Protein 6TG6 (pdb70)

Secondary structure (DSSP, 8-state):
----B--SEEEESSHHHHHHHHTT-B--EEE-SSS---HHHHHHHHHHHHHH-EEE---SSHHHHHHHHHHHHHSTT-EE----HHHHSTTSTT-S-GGG--HHHHHHHHHTTS--

Foldseek 3Di:
DDAAEAQAEEEEADDLLVVLQVVQHHHHYDHQVFQPRDVVSLVVNQVRCVPRAYEYEWFPDVRRVSNVVSSCVSHPPHFYFAFPPQQCAQPHQPGRGSSRDHNVRSVVRVVVSDPD

B-factor: mean 18.59, std 8.17, range [8.32, 52.49]

Sequence (116 aa):
GGSMKIKEVIVVEGKDDTAAIRRRAVDADTIETNGAAVGAEVIERIKLAKERRRGVIIFTDPDFPGEKIRRTIAEQQVPGCKHAFLPREAAKARSGKGIGVEEHASPDDIIRQQALANVYEE

Nearest PDB structures (foldseek):
  6z2b-assembly2_B  TM=8.835E-01  e=1.427E-19  Geobacillus stearothermophilus
  6tpq-assembly1_B  TM=9.544E-01  e=1.107E-17  Geobacillus stearothermophilus
  6z2b-assembly1_A  TM=9.701E-01  e=5.383E-17  Geobacillus stearothermophilus
  6z2b-assembly4_D  TM=9.692E-01  e=2.012E-16  Geobacillus stearothermophilus
  6z2b-assembly3_C  TM=9.558E-01  e=1.546E-16  Geobacillus stearothermophilus

Solvent-accessible surface area: 6742 Å² total; per-residue (Å²): 135,83,118,47,155,4,140,9,9,0,0,0,60,11,149,64,10,19,39,2,0,113,156,9,11,86,7,66,24,18,58,12,118,20,32,107,25,44,86,111,28,14,77,100,0,69,93,14,51,110,200,85,16,1,0,0,0,5,24,56,52,149,82,1,46,94,4,14,121,23,0,38,149,78,1,95,65,16,72,58,1,105,17,39,215,112,18,27,111,72,234,21,86,160,18,44,6,0,61,85,16,44,55,82,39,0,81,95,1,0,43,108,29,79,177,208

CATH classification: 3.40.1360.10

Radius of gyration: 13.22 Å; Cα contacts (8 Å, |Δi|>4): 214; chains: 1; bounding box: 34×29×32 Å

Structure (mmCIF, N/CA/C/O backbone):
data_6TG6
#
_entry.id   6TG6
#
_cell.length_a   37.970
_cell.length_b   81.100
_cell.length_c   29.910
_cell.angle_alpha   90.000
_cell.angle_beta   90.000
_cell.angle_gamma   90.000
#
_symmetry.space_group_name_H-M   'P 21 21 2'
#
loop_
_entity.id
_entity.type
_entity.pdbx_description
1 polymer 'Ribonuclease M5'
2 water water
#
loop_
_atom_site.group_PDB
_atom_site.id
_atom_site.type_symbol
_atom_site.label_atom_id
_atom_site.label_alt_id
_atom_site.label_comp_id
_atom_site.label_asym_id
_atom_site.label_entity_id
_atom_site.label_seq_id
_atom_site.pdbx_PDB_ins_code
_atom_site.Cartn_x
_atom_site.Cartn_y
_atom_site.Cartn_z
_atom_site.occupancy
_atom_site.B_iso_or_equiv
_atom_site.auth_seq_id
_atom_site.auth_comp_id
_atom_site.auth_asym_id
_atom_site.auth_atom_id
_atom_site.pdbx_PDB_model_num
ATOM 1 N N . GLY A 1 1 ? 33.243 26.087 -9.382 1.00 21.10 -2 GLY A N 1
ATOM 2 C CA . GLY A 1 1 ? 31.870 25.945 -9.838 1.00 19.66 -2 GLY A CA 1
ATOM 3 C C . GLY A 1 1 ? 31.373 24.513 -9.753 1.00 16.84 -2 GLY A C 1
ATOM 4 O O . GLY A 1 1 ? 31.791 23.759 -8.872 1.00 17.55 -2 GLY A O 1
ATOM 5 N N . GLY A 1 2 ? 30.484 24.142 -10.667 1.00 17.42 -1 GLY A N 1
ATOM 6 C CA . GLY A 1 2 ? 29.956 22.785 -10.744 1.00 19.57 -1 GLY A CA 1
ATOM 7 C C . GLY A 1 2 ? 28.685 22.607 -9.940 1.00 15.82 -1 GLY A C 1
ATOM 8 O O . GLY A 1 2 ? 28.463 23.250 -8.920 1.00 17.33 -1 GLY A O 1
ATOM 9 N N . SER A 1 3 ? 27.822 21.716 -10.426 1.00 18.97 0 SER A N 1
ATOM 10 C CA . SER A 1 3 ? 26.597 21.384 -9.707 1.00 18.91 0 SER A CA 1
ATOM 11 C C . SER A 1 3 ? 26.113 20.016 -10.158 1.00 17.84 0 SER A C 1
ATOM 12 O O . SER A 1 3 ? 26.421 19.567 -11.265 1.00 21.51 0 SER A O 1
ATOM 15 N N . MET A 1 4 ? 25.341 19.368 -9.292 1.00 14.38 1 MET A N 1
ATOM 16 C CA . MET A 1 4 ? 24.825 18.027 -9.534 1.00 15.52 1 MET A CA 1
ATOM 17 C C . MET A 1 4 ? 23.305 18.099 -9.601 1.00 14.91 1 MET A C 1
ATOM 18 O O . MET A 1 4 ? 22.659 18.540 -8.643 1.00 17.39 1 MET A O 1
ATOM 23 N N . LYS A 1 5 ? 22.743 17.699 -10.739 1.00 17.00 2 LYS A N 1
ATOM 24 C CA . LYS A 1 5 ? 21.300 17.633 -10.927 1.00 17.34 2 LYS A CA 1
ATOM 25 C C . LYS A 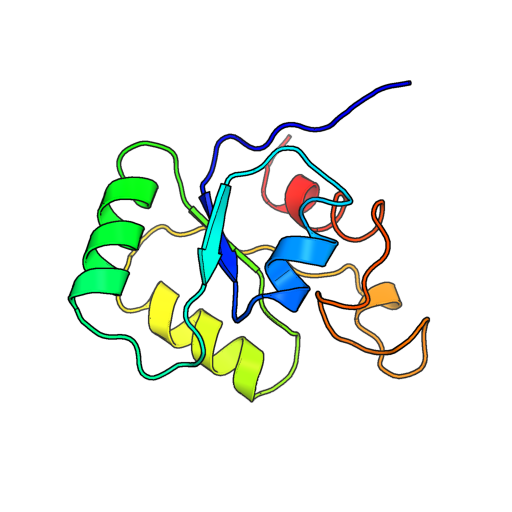1 5 ? 20.882 16.171 -10.939 1.00 16.11 2 LYS A C 1
ATOM 26 O O . LYS A 1 5 ? 21.520 15.341 -11.596 1.00 18.36 2 LYS A O 1
ATOM 32 N N . ILE A 1 6 ? 19.816 15.861 -10.211 1.00 13.46 3 ILE A N 1
ATOM 33 C CA . ILE A 1 6 ? 19.355 14.489 -10.025 1.00 13.84 3 ILE A CA 1
ATOM 34 C C . ILE A 1 6 ? 18.076 14.311 -10.826 1.00 12.67 3 ILE A C 1
ATOM 35 O O . ILE A 1 6 ? 17.118 15.070 -10.647 1.00 13.53 3 ILE A O 1
ATOM 40 N N . LYS A 1 7 ? 18.055 13.296 -11.695 1.00 12.78 4 LYS A N 1
ATOM 41 C CA . LYS A 1 7 ? 16.853 13.014 -12.476 1.00 13.26 4 LYS A CA 1
ATOM 42 C C . LYS A 1 7 ? 15.762 12.382 -11.613 1.00 11.21 4 LYS A C 1
ATOM 43 O O . LYS A 1 7 ? 14.589 12.764 -11.692 1.00 12.06 4 LYS A O 1
ATOM 49 N N . GLU A 1 8 ? 16.134 11.425 -10.777 1.00 10.90 5 GLU A N 1
ATOM 50 C CA . GLU A 1 8 ? 15.180 10.685 -9.962 1.00 11.47 5 GLU A CA 1
ATOM 51 C C . GLU A 1 8 ? 14.583 11.579 -8.884 1.00 11.02 5 GLU A C 1
ATOM 52 O O . GLU A 1 8 ? 15.236 12.479 -8.358 1.00 12.16 5 GLU A O 1
ATOM 58 N N . VAL A 1 9 ? 13.328 11.312 -8.537 1.00 10.33 6 VAL A N 1
ATOM 59 C CA . VAL A 1 9 ? 12.738 11.944 -7.362 1.00 11.26 6 VAL A CA 1
ATOM 60 C C . VAL A 1 9 ? 13.301 11.279 -6.115 1.00 10.08 6 VAL A C 1
ATOM 61 O O . VAL A 1 9 ? 13.385 10.049 -6.030 1.00 10.44 6 VAL A O 1
ATOM 65 N N . ILE A 1 10 ? 13.685 12.083 -5.136 1.00 9.79 7 ILE A N 1
ATOM 66 C CA . ILE A 1 10 ? 14.271 11.573 -3.903 1.00 9.50 7 ILE A CA 1
ATOM 67 C C . ILE A 1 10 ? 13.188 11.504 -2.838 1.00 8.32 7 ILE A C 1
ATOM 68 O O . ILE A 1 10 ? 12.562 12.522 -2.515 1.00 10.43 7 ILE A O 1
ATOM 73 N N . VAL A 1 11 ? 12.962 10.313 -2.295 1.00 9.56 8 VAL A N 1
ATOM 74 C CA . VAL A 1 11 ? 11.971 10.112 -1.245 1.00 9.14 8 VAL A CA 1
ATOM 75 C C . VAL A 1 11 ? 12.680 10.202 0.099 1.00 8.97 8 VAL A C 1
ATOM 76 O O . VAL A 1 11 ? 13.652 9.476 0.348 1.00 10.10 8 VAL A O 1
ATOM 80 N N . VAL A 1 12 ? 12.196 11.096 0.960 1.00 9.35 9 VAL A N 1
ATOM 81 C CA . VAL A 1 12 ? 12.815 11.424 2.237 1.00 9.98 9 VAL A CA 1
ATOM 82 C C . VAL A 1 12 ? 11.731 11.469 3.306 1.00 10.56 9 VAL A C 1
ATOM 83 O O . VAL A 1 12 ? 10.537 11.393 3.020 1.00 11.31 9 VAL A O 1
ATOM 87 N N . GLU A 1 13 ? 12.166 11.641 4.551 1.00 10.88 10 GLU A N 1
ATOM 88 C CA . GLU A 1 13 ? 11.207 11.682 5.647 1.00 10.38 10 GLU A CA 1
ATOM 89 C C . GLU A 1 13 ? 10.521 13.042 5.763 1.00 11.55 10 GLU A C 1
ATOM 90 O O . GLU A 1 13 ? 9.291 13.131 5.690 1.00 13.33 10 GLU A O 1
ATOM 96 N N . GLY A 1 14 ? 11.292 14.111 5.932 1.00 11.29 11 GLY A N 1
ATOM 97 C CA . GLY A 1 14 ? 10.688 15.373 6.316 1.00 13.21 11 GLY A CA 1
ATOM 98 C C . GLY A 1 14 ? 11.348 16.603 5.746 1.00 11.46 11 GLY A C 1
ATOM 99 O O . GLY A 1 14 ? 12.263 16.524 4.920 1.00 12.10 11 GLY A O 1
ATOM 100 N N . LYS A 1 15 ? 10.903 17.761 6.232 1.00 11.58 12 LYS A N 1
ATOM 101 C CA . LYS A 1 15 ? 11.287 19.024 5.622 1.00 11.88 12 LYS A CA 1
ATOM 102 C C . LYS A 1 15 ? 12.780 19.299 5.749 1.00 12.08 12 LYS A C 1
ATOM 103 O O . LYS A 1 15 ? 13.367 19.911 4.854 1.00 12.59 12 LYS A O 1
ATOM 109 N N . ASP A 1 16 ? 13.414 18.876 6.845 1.00 11.61 13 ASP A N 1
ATOM 110 C CA . ASP A 1 16 ? 14.827 19.170 7.027 1.00 13.42 13 ASP A CA 1
ATOM 111 C C . ASP A 1 16 ? 15.709 18.272 6.182 1.00 11.51 13 ASP A C 1
ATOM 112 O O . ASP A 1 16 ? 16.836 18.652 5.856 1.00 12.32 13 ASP A O 1
ATOM 117 N N . ASP A 1 17 ? 15.195 17.103 5.797 1.00 12.66 14 ASP A N 1
ATOM 118 C CA . ASP A 1 17 ? 15.871 16.276 4.807 1.00 11.55 14 ASP A CA 1
ATOM 119 C C . ASP A 1 17 ? 15.856 16.962 3.449 1.00 11.03 14 ASP A C 1
ATOM 120 O O . ASP A 1 17 ? 16.894 17.077 2.787 1.00 11.34 14 ASP A O 1
ATOM 125 N N . THR A 1 18 ? 14.680 17.438 3.023 1.00 11.19 15 THR A N 1
ATOM 126 C CA . THR A 1 18 ? 14.596 18.189 1.779 1.00 11.77 15 THR A CA 1
ATOM 127 C C . THR A 1 18 ? 15.555 19.369 1.784 1.00 11.22 15 THR A C 1
ATOM 128 O O . THR A 1 18 ? 16.258 19.606 0.795 1.00 11.91 15 THR A O 1
ATOM 132 N N . ALA A 1 19 ? 15.621 20.105 2.895 1.00 11.06 16 ALA A N 1
ATOM 133 C CA . ALA A 1 19 ? 16.478 21.282 2.934 1.00 11.63 16 ALA A CA 1
ATOM 134 C C . ALA A 1 19 ? 17.943 20.901 2.773 1.00 11.62 16 ALA A C 1
ATOM 135 O O . ALA A 1 19 ? 18.681 21.551 2.023 1.00 13.39 16 ALA A O 1
ATOM 137 N N . ALA A 1 20 ? 18.386 19.853 3.471 1.00 12.20 17 ALA A N 1
ATOM 138 C CA . ALA A 1 20 ? 19.774 19.426 3.351 1.00 12.86 17 ALA A CA 1
ATOM 139 C C . ALA A 1 20 ? 20.084 18.972 1.928 1.00 12.09 17 ALA A C 1
ATOM 140 O O . ALA A 1 20 ? 21.173 19.235 1.401 1.00 13.51 17 ALA A O 1
ATOM 142 N N . ILE A 1 21 ? 19.142 18.268 1.295 1.00 11.26 18 ILE A N 1
ATOM 143 C CA . ILE A 1 21 ? 19.330 17.820 -0.082 1.00 10.95 18 ILE A CA 1
ATOM 144 C C . ILE A 1 21 ? 19.445 19.006 -1.027 1.00 11.84 18 ILE A C 1
ATOM 145 O O . ILE A 1 21 ? 20.323 19.038 -1.896 1.00 11.48 18 ILE A O 1
ATOM 150 N N A ARG A 1 22 ? 18.548 19.993 -0.889 0.58 12.56 19 ARG A N 1
ATOM 151 N N B ARG A 1 22 ? 18.565 19.996 -0.878 0.42 12.60 19 ARG A N 1
ATOM 152 C CA A ARG A 1 22 ? 18.572 21.128 -1.811 0.58 13.46 19 ARG A CA 1
ATOM 153 C CA B ARG A 1 22 ? 18.584 21.106 -1.822 0.42 13.49 19 ARG A CA 1
ATOM 154 C C A ARG A 1 22 ? 19.850 21.945 -1.661 0.58 11.92 19 ARG A C 1
ATOM 155 C C B ARG A 1 22 ? 19.746 22.065 -1.593 0.42 12.03 19 ARG A C 1
ATOM 156 O O A ARG A 1 22 ? 20.301 22.565 -2.631 0.58 12.97 19 ARG A O 1
ATOM 157 O O B ARG A 1 22 ? 20.003 22.912 -2.457 0.42 14.54 19 ARG A O 1
ATOM 172 N N . ARG A 1 23 ? 20.461 21.941 -0.474 1.00 11.91 20 ARG A N 1
ATOM 173 C CA . ARG A 1 23 ? 21.736 22.626 -0.291 1.00 11.76 20 ARG A CA 1
ATOM 174 C C . ARG A 1 23 ? 22.879 21.909 -1.002 1.00 12.63 20 ARG A C 1
ATOM 175 O O . ARG A 1 23 ? 23.978 22.467 -1.107 1.00 15.31 20 ARG A O 1
ATOM 183 N N . ALA A 1 24 ? 22.643 20.699 -1.509 1.00 11.92 21 ALA A N 1
ATOM 184 C CA . ALA A 1 24 ? 23.659 19.869 -2.139 1.00 11.54 21 ALA A CA 1
ATOM 185 C C . ALA A 1 24 ? 23.444 19.649 -3.623 1.00 11.18 21 ALA A C 1
ATOM 186 O O . ALA A 1 24 ? 24.423 19.534 -4.362 1.00 12.70 21 ALA A O 1
ATOM 188 N N . VAL A 1 25 ? 22.194 19.501 -4.071 1.00 11.61 22 VAL A N 1
ATOM 189 C CA . VAL A 1 25 ? 21.884 19.112 -5.443 1.00 11.69 22 VAL A CA 1
ATOM 190 C C . VAL A 1 25 ? 20.630 19.834 -5.910 1.00 11.40 22 VAL A C 1
ATOM 191 O O . VAL A 1 25 ? 19.853 20.363 -5.114 1.00 13.97 22 VAL A O 1
ATOM 195 N N . ASP A 1 26 ? 20.424 19.818 -7.221 1.00 12.66 23 ASP A N 1
ATOM 196 C CA . ASP A 1 26 ? 19.161 20.233 -7.815 1.00 14.36 23 ASP A CA 1
ATOM 197 C C . ASP A 1 26 ? 18.318 18.975 -7.967 1.00 13.31 23 ASP A C 1
ATOM 198 O O . ASP A 1 26 ? 18.591 18.140 -8.836 1.00 14.04 23 ASP A O 1
ATOM 203 N N . ALA A 1 27 ? 17.306 18.834 -7.118 1.00 12.85 24 ALA A N 1
ATOM 204 C CA . ALA A 1 27 ? 16.517 17.610 -7.111 1.00 12.11 24 ALA A CA 1
ATOM 205 C C . ALA A 1 27 ? 15.116 17.901 -6.605 1.00 13.04 24 ALA A C 1
ATOM 206 O O . ALA A 1 27 ? 14.903 18.834 -5.828 1.00 15.84 24 ALA A O 1
ATOM 208 N N . ASP A 1 28 ? 14.163 17.092 -7.058 1.00 11.21 25 ASP A N 1
ATOM 209 C CA . ASP A 1 28 ? 12.829 17.078 -6.482 1.00 12.51 25 ASP A CA 1
ATOM 210 C C . ASP A 1 28 ? 12.756 16.023 -5.388 1.00 11.24 25 ASP A C 1
ATOM 211 O O . ASP A 1 28 ? 13.448 15.004 -5.436 1.00 11.74 25 ASP A O 1
ATOM 216 N N . THR A 1 29 ? 11.917 16.273 -4.390 1.00 11.43 26 THR A N 1
ATOM 217 C CA . THR A 1 29 ? 11.747 15.347 -3.278 1.00 11.43 26 THR A CA 1
ATOM 218 C C . THR A 1 29 ? 10.270 15.101 -3.009 1.00 11.02 26 THR A C 1
ATOM 219 O O . THR A 1 29 ? 9.405 15.925 -3.337 1.00 11.97 26 THR A O 1
ATOM 223 N N . ILE A 1 30 ? 10.005 13.953 -2.387 1.00 10.98 27 ILE A N 1
ATOM 224 C CA . ILE A 1 30 ? 8.703 13.618 -1.821 1.00 10.20 27 ILE A CA 1
ATOM 225 C C . ILE A 1 30 ? 8.950 13.268 -0.365 1.00 10.48 27 ILE A C 1
ATOM 226 O O . ILE A 1 30 ? 9.807 12.423 -0.071 1.00 11.34 27 ILE A O 1
ATOM 231 N N . GLU A 1 31 ? 8.207 13.899 0.541 1.00 9.26 28 GLU A N 1
ATOM 232 C CA . GLU A 1 31 ? 8.364 13.681 1.971 1.00 10.26 28 GLU A CA 1
ATOM 233 C C . GLU A 1 31 ? 7.287 12.725 2.450 1.00 11.79 28 GLU A C 1
ATOM 234 O O . GLU A 1 31 ? 6.105 12.900 2.135 1.00 12.81 28 GLU A O 1
ATOM 240 N N . THR A 1 32 ? 7.691 11.708 3.197 1.00 10.99 29 THR A N 1
ATOM 241 C CA . THR A 1 32 ? 6.720 10.744 3.699 1.00 12.39 29 THR A CA 1
ATOM 242 C C . THR A 1 32 ? 6.167 11.127 5.056 1.00 12.64 29 THR A C 1
ATOM 243 O O . THR A 1 32 ? 5.071 10.671 5.406 1.00 13.61 29 THR A O 1
ATOM 247 N N . ASN A 1 33 ? 6.915 11.915 5.830 1.00 11.06 30 ASN A N 1
ATOM 248 C CA . ASN A 1 33 ? 6.549 12.278 7.197 1.00 12.20 30 ASN A CA 1
ATOM 249 C C . ASN A 1 33 ? 6.293 11.065 8.084 1.00 14.60 30 ASN A C 1
ATOM 250 O O . ASN A 1 33 ? 5.468 11.117 8.999 1.00 17.39 30 ASN A O 1
ATOM 255 N N . GLY A 1 34 ? 7.011 9.972 7.833 1.00 14.26 31 GLY A N 1
ATOM 256 C CA . GLY A 1 34 ? 6.965 8.781 8.654 1.00 14.84 31 GL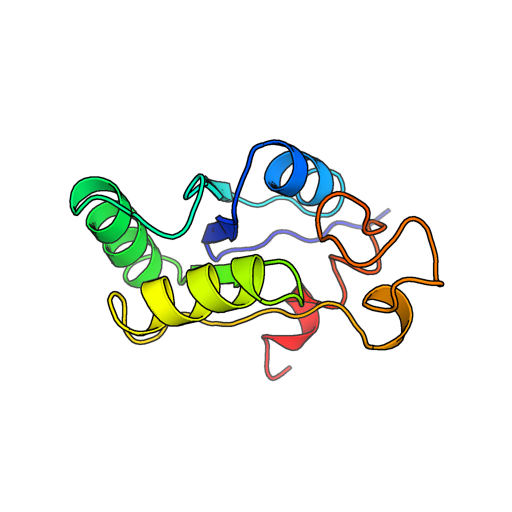Y A CA 1
ATOM 257 C C . GLY A 1 34 ? 6.772 7.544 7.812 1.00 15.15 31 GLY A C 1
ATOM 258 O O . GLY A 1 34 ? 6.821 7.580 6.580 1.00 16.54 31 GLY A O 1
ATOM 259 N N . ALA A 1 35 ? 6.543 6.418 8.485 1.00 16.51 32 ALA A N 1
ATOM 260 C CA . ALA A 1 35 ? 6.382 5.141 7.804 1.00 17.20 32 ALA A CA 1
ATOM 261 C C . ALA A 1 35 ? 4.927 4.774 7.552 1.00 18.60 32 ALA A C 1
ATOM 262 O O . ALA A 1 35 ? 4.665 3.844 6.784 1.00 23.17 32 ALA A O 1
ATOM 264 N N . ALA A 1 36 ? 3.977 5.460 8.180 1.00 18.26 33 ALA A N 1
ATOM 265 C CA .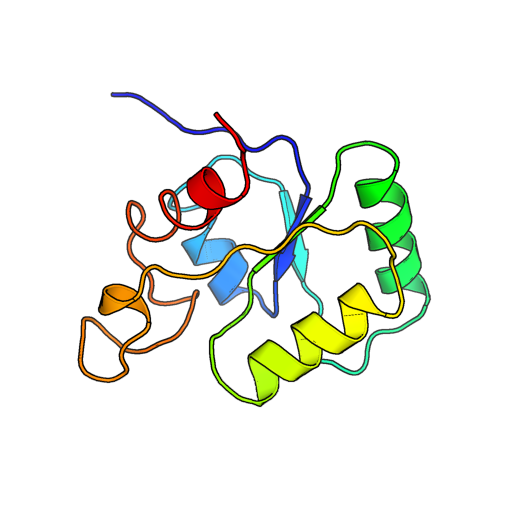 ALA A 1 36 ? 2.558 5.237 7.898 1.00 20.54 33 ALA A CA 1
ATOM 266 C C . ALA A 1 36 ? 2.189 6.137 6.728 1.00 21.22 33 ALA A C 1
ATOM 267 O O . ALA A 1 36 ? 1.832 7.303 6.897 1.00 23.67 33 ALA A O 1
ATOM 269 N N . VAL A 1 37 ? 2.279 5.590 5.522 1.00 23.28 34 VAL A N 1
ATOM 270 C CA . VAL A 1 37 ? 2.141 6.350 4.286 1.00 23.22 34 VAL A CA 1
ATOM 271 C C . VAL A 1 37 ? 0.816 5.977 3.638 1.00 25.08 34 VAL A C 1
ATOM 272 O O . VAL A 1 37 ? 0.518 4.790 3.463 1.00 26.56 34 VAL A O 1
ATOM 276 N N . GLY A 1 38 ? 0.027 6.988 3.275 1.00 20.16 35 GLY A N 1
ATOM 277 C CA . GLY A 1 38 ? -1.235 6.734 2.612 1.00 26.30 35 GLY A CA 1
ATOM 278 C C . GLY A 1 38 ? -1.054 6.336 1.160 1.00 19.27 35 GLY A C 1
ATOM 279 O O . GLY A 1 38 ? -0.014 6.571 0.545 1.00 20.64 35 GLY A O 1
ATOM 280 N N . ALA A 1 39 ? -2.102 5.720 0.603 1.00 19.84 36 ALA A N 1
ATOM 281 C CA . ALA A 1 39 ? -2.037 5.240 -0.773 1.00 19.05 36 ALA A CA 1
ATOM 282 C C . ALA A 1 39 ? -1.758 6.369 -1.757 1.00 17.07 36 ALA A C 1
ATOM 283 O O . ALA A 1 39 ? -1.132 6.140 -2.798 1.00 18.77 36 ALA A O 1
ATOM 285 N N . GLU A 1 40 ? -2.215 7.583 -1.454 1.00 18.43 37 GLU A N 1
ATOM 286 C CA . GLU A 1 40 ? -1.989 8.698 -2.368 1.00 20.47 37 GLU A CA 1
ATOM 287 C C . GLU A 1 40 ? -0.500 8.992 -2.529 1.00 17.92 37 GLU A C 1
ATOM 288 O O . GLU A 1 40 ? -0.018 9.199 -3.652 1.00 19.31 37 GLU A O 1
ATOM 294 N N . VAL A 1 41 ? 0.240 9.023 -1.419 1.00 17.77 38 VAL A N 1
ATOM 295 C CA . VAL A 1 41 ? 1.678 9.272 -1.490 1.00 15.28 38 VAL A CA 1
ATOM 296 C C . VAL A 1 41 ? 2.387 8.116 -2.184 1.00 14.54 38 VAL A C 1
ATOM 297 O O . VAL A 1 41 ? 3.297 8.330 -2.994 1.00 14.69 38 VAL A O 1
ATOM 301 N N . ILE A 1 42 ? 1.988 6.878 -1.874 1.00 14.98 39 ILE A N 1
ATOM 302 C CA . ILE A 1 42 ? 2.536 5.718 -2.572 1.00 14.56 39 ILE A CA 1
ATOM 303 C C . ILE A 1 42 ? 2.309 5.852 -4.070 1.00 14.51 39 ILE A C 1
ATOM 304 O O . ILE A 1 42 ? 3.210 5.585 -4.878 1.00 14.46 39 ILE A O 1
ATOM 309 N N . GLU A 1 43 ? 1.114 6.297 -4.464 1.00 16.48 40 GLU A N 1
ATOM 310 C CA . GLU A 1 43 ? 0.820 6.442 -5.886 1.00 17.26 40 GLU A CA 1
ATOM 311 C C . GLU A 1 43 ? 1.725 7.484 -6.535 1.00 15.38 40 GLU A C 1
ATOM 312 O O . GLU A 1 43 ? 2.247 7.269 -7.637 1.00 16.31 40 GLU A O 1
ATOM 318 N N . ARG A 1 44 ? 1.938 8.612 -5.853 1.00 15.42 41 ARG A N 1
ATOM 319 C CA . ARG A 1 44 ? 2.851 9.634 -6.366 1.00 14.72 41 ARG A CA 1
ATOM 320 C C . ARG A 1 44 ? 4.265 9.088 -6.513 1.00 13.29 41 ARG A C 1
ATOM 321 O O . ARG A 1 44 ? 4.945 9.363 -7.507 1.00 14.93 41 ARG A O 1
ATOM 329 N N . ILE A 1 45 ? 4.725 8.305 -5.534 1.00 12.24 42 ILE A N 1
ATOM 330 C CA . ILE A 1 45 ? 6.052 7.697 -5.617 1.00 13.33 42 ILE A CA 1
ATOM 331 C C . ILE A 1 45 ? 6.127 6.714 -6.776 1.00 11.18 42 ILE A C 1
ATOM 332 O O . ILE A 1 45 ? 7.106 6.698 -7.534 1.00 13.93 42 ILE A O 1
ATOM 337 N N . LYS A 1 46 ? 5.084 5.901 -6.952 1.00 13.33 43 LYS A N 1
ATOM 338 C CA . LYS A 1 46 ? 5.061 4.937 -8.048 1.00 14.97 43 LYS A CA 1
ATOM 339 C C . LYS A 1 46 ? 5.118 5.632 -9.401 1.00 15.24 43 LYS A C 1
ATOM 340 O O . LYS A 1 46 ? 5.850 5.201 -10.301 1.00 16.69 43 LYS A O 1
ATOM 346 N N . LEU A 1 47 ? 4.347 6.708 -9.567 1.00 14.81 44 LEU A N 1
ATOM 347 C CA . LEU A 1 47 ? 4.357 7.425 -10.841 1.00 16.12 44 LEU A CA 1
ATOM 348 C C . LEU A 1 47 ? 5.716 8.060 -11.099 1.00 16.87 44 LEU A C 1
ATOM 349 O O . LEU A 1 47 ? 6.219 8.032 -12.232 1.00 17.22 44 LEU A O 1
ATOM 354 N N . ALA A 1 48 ? 6.332 8.622 -10.057 1.00 14.62 45 ALA A N 1
ATOM 355 C CA . ALA A 1 48 ? 7.682 9.160 -10.189 1.00 15.84 45 ALA A CA 1
ATOM 356 C C . ALA A 1 48 ? 8.673 8.064 -10.561 1.00 13.69 45 ALA A C 1
ATOM 357 O O . ALA A 1 48 ? 9.506 8.250 -11.46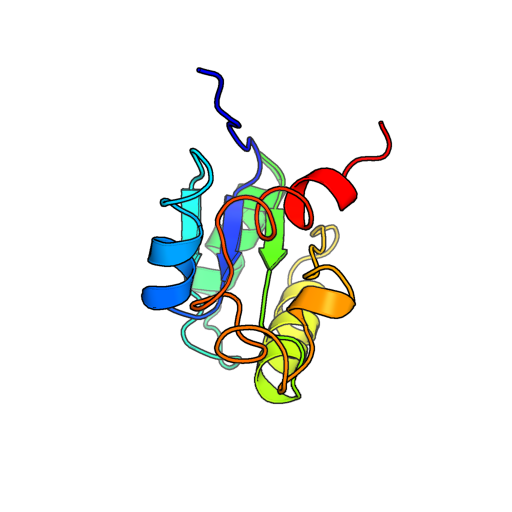0 1.00 15.87 45 ALA A O 1
ATOM 359 N N . LYS A 1 49 ? 8.581 6.904 -9.897 1.00 14.33 46 LYS A N 1
ATOM 360 C CA . LYS A 1 49 ? 9.470 5.787 -10.199 1.00 14.14 46 LYS A CA 1
ATOM 361 C C . LYS A 1 49 ? 9.357 5.392 -11.660 1.00 16.32 46 LYS A C 1
ATOM 362 O O . LYS A 1 49 ? 10.367 5.202 -12.345 1.00 18.58 46 LYS A O 1
ATOM 368 N N . GLU A 1 50 ? 8.128 5.292 -12.163 1.00 17.02 47 GLU A N 1
ATOM 369 C CA . GLU A 1 50 ? 7.930 4.855 -13.537 1.00 17.98 47 GLU A CA 1
ATOM 370 C C . GLU A 1 50 ? 8.427 5.884 -14.548 1.00 17.75 47 GLU A C 1
ATOM 371 O O . GLU A 1 50 ? 8.927 5.508 -15.614 1.00 21.57 47 GLU A O 1
ATOM 377 N N A ARG A 1 51 ? 8.322 7.176 -14.238 0.47 16.52 48 ARG A N 1
ATOM 378 N N B ARG A 1 51 ? 8.310 7.171 -14.234 0.53 16.52 48 ARG A N 1
ATOM 379 C CA A ARG A 1 51 ? 8.678 8.210 -15.206 0.47 16.85 48 ARG A CA 1
ATOM 380 C CA B ARG A 1 51 ? 8.671 8.219 -15.178 0.53 16.81 48 ARG A CA 1
ATOM 381 C C A ARG A 1 51 ? 10.133 8.656 -15.112 0.47 16.51 48 ARG A C 1
ATOM 382 C C B ARG A 1 51 ? 10.148 8.591 -15.109 0.53 16.47 48 ARG A C 1
ATOM 383 O O A ARG A 1 51 ? 10.771 8.916 -16.141 0.47 17.90 48 ARG A O 1
ATOM 384 O O B ARG A 1 51 ? 10.813 8.723 -16.144 0.53 17.99 48 ARG A O 1
ATOM 399 N N . ARG A 1 52 ? 10.669 8.775 -13.900 1.00 14.00 49 ARG A N 1
ATOM 400 C CA . ARG A 1 52 ? 11.988 9.355 -13.695 1.00 13.62 49 ARG A CA 1
ATOM 401 C C . ARG A 1 52 ? 12.914 8.496 -12.862 1.00 10.99 49 ARG A C 1
ATOM 402 O O . ARG A 1 52 ? 14.106 8.819 -12.778 1.00 13.53 49 ARG A O 1
ATOM 410 N N . GLY A 1 53 ? 12.410 7.451 -12.224 1.00 12.15 50 GLY A N 1
ATOM 411 C CA . GLY A 1 53 ? 13.137 6.769 -11.179 1.00 11.60 50 GLY A CA 1
ATOM 412 C C . GLY A 1 53 ? 12.947 7.450 -9.837 1.00 10.54 50 GLY A C 1
ATOM 413 O O . GLY A 1 53 ? 12.608 8.630 -9.744 1.00 11.12 50 GLY A O 1
ATOM 414 N N . VAL A 1 54 ? 13.179 6.671 -8.780 1.00 10.22 51 VAL A N 1
ATOM 415 C CA . VAL A 1 54 ? 13.092 7.129 -7.399 1.00 9.87 51 VAL A CA 1
ATOM 416 C C . VAL A 1 54 ? 14.327 6.662 -6.648 1.00 9.65 51 VAL A C 1
ATOM 417 O O . VAL A 1 54 ? 14.771 5.523 -6.820 1.00 10.72 51 VAL A O 1
ATOM 421 N N . ILE A 1 55 ? 14.865 7.527 -5.797 1.00 9.56 52 ILE A N 1
ATOM 422 C CA . ILE A 1 55 ? 15.916 7.184 -4.852 1.00 10.19 52 ILE A CA 1
ATOM 423 C C . ILE A 1 55 ? 15.357 7.420 -3.464 1.00 9.20 52 ILE A C 1
ATOM 424 O O . ILE A 1 55 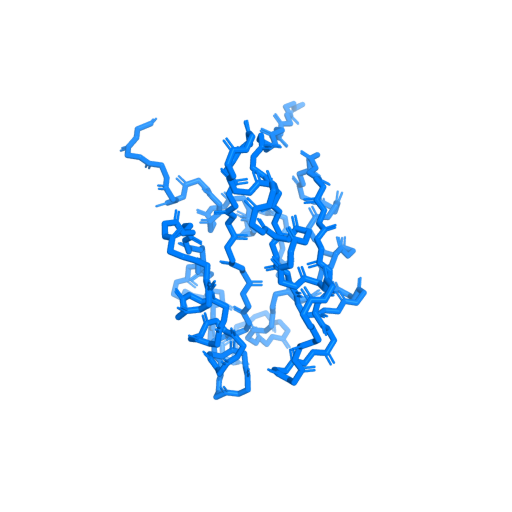? 14.952 8.544 -3.148 1.00 10.49 52 ILE A O 1
ATOM 429 N N . ILE A 1 56 ? 15.367 6.391 -2.620 1.00 9.29 53 ILE A N 1
ATOM 430 C CA . ILE A 1 56 ? 14.975 6.535 -1.219 1.00 8.75 53 ILE A CA 1
ATOM 431 C C . ILE A 1 56 ? 16.215 6.893 -0.402 1.00 8.74 53 ILE A C 1
ATOM 432 O O . ILE A 1 56 ? 17.254 6.231 -0.519 1.00 9.33 53 ILE A O 1
ATOM 437 N N . PHE A 1 57 ? 16.114 7.920 0.441 1.00 9.81 54 PHE A N 1
ATOM 438 C CA . PHE A 1 57 ? 17.269 8.400 1.205 1.00 9.50 54 PHE A CA 1
ATOM 439 C C . PHE A 1 57 ? 16.804 8.768 2.615 1.00 9.91 54 PHE A C 1
ATOM 440 O O . PHE A 1 57 ? 16.296 9.873 2.842 1.00 10.83 54 PHE A O 1
ATOM 448 N N . THR A 1 58 ? 16.968 7.843 3.560 1.00 10.15 55 THR A N 1
ATOM 449 C CA . THR A 1 58 ? 16.501 8.020 4.933 1.00 9.76 55 THR A CA 1
ATOM 450 C C . THR A 1 58 ? 17.643 7.792 5.918 1.00 11.83 55 THR A C 1
ATOM 451 O O . THR A 1 58 ? 18.734 7.341 5.548 1.00 14.41 55 THR A O 1
ATOM 455 N N . ASP A 1 59 ? 17.368 8.113 7.187 1.00 11.92 56 ASP A N 1
ATOM 456 C CA . ASP A 1 59 ? 18.379 8.054 8.233 1.00 13.64 56 ASP A CA 1
ATOM 457 C C . ASP A 1 59 ? 18.797 6.606 8.502 1.00 13.56 56 ASP A C 1
ATOM 458 O O . ASP A 1 59 ? 17.976 5.685 8.437 1.00 12.85 56 ASP A O 1
ATOM 463 N N . PRO A 1 60 ? 20.058 6.391 8.882 1.00 14.64 57 PRO A N 1
ATOM 464 C CA . PRO A 1 60 ? 20.543 5.045 9.208 1.00 17.17 57 PRO A CA 1
ATOM 465 C C . PRO A 1 60 ? 20.282 4.668 10.662 1.00 18.55 57 PRO A C 1
ATOM 466 O O . PRO A 1 60 ? 21.204 4.337 11.418 1.00 25.15 57 PRO A O 1
ATOM 470 N N . ASP A 1 61 ? 19.022 4.745 11.076 1.00 14.68 58 ASP A N 1
ATOM 471 C CA . ASP A 1 61 ? 18.573 4.264 12.374 1.00 15.30 58 ASP A CA 1
ATOM 472 C C . ASP A 1 61 ? 17.288 3.484 12.155 1.00 17.12 58 ASP A C 1
ATOM 473 O O . ASP A 1 61 ? 16.797 3.378 11.029 1.00 15.21 58 ASP A O 1
ATOM 478 N N . PHE A 1 62 ? 16.736 2.915 13.220 1.00 16.12 59 PHE A N 1
ATOM 479 C CA . PHE A 1 62 ? 15.545 2.090 13.029 1.00 15.15 59 PHE A CA 1
ATOM 480 C C . PHE A 1 62 ? 14.398 2.829 12.351 1.00 14.90 59 PHE A C 1
ATOM 481 O O . PHE A 1 62 ? 13.870 2.308 11.351 1.00 13.88 59 PHE A O 1
ATOM 489 N N . PRO A 1 63 ? 13.959 4.009 12.812 1.00 14.34 60 PRO A N 1
ATOM 490 C CA . PRO A 1 63 ? 12.814 4.641 12.141 1.00 14.13 60 PRO A CA 1
ATOM 491 C C . PRO A 1 63 ? 13.083 5.015 10.687 1.00 11.94 60 PRO A C 1
ATOM 492 O O . PRO A 1 63 ? 12.193 4.870 9.837 1.00 14.52 60 PRO A O 1
ATOM 496 N N . GLY A 1 64 ? 14.297 5.481 10.368 1.00 11.44 61 GLY A N 1
ATOM 497 C CA . GLY A 1 64 ? 14.627 5.761 8.973 1.00 11.77 61 GLY A CA 1
ATOM 498 C C . GLY A 1 64 ? 14.622 4.506 8.117 1.00 10.89 61 GLY A C 1
ATOM 499 O O . GLY A 1 64 ? 14.106 4.499 6.994 1.00 12.41 61 GLY A O 1
ATOM 500 N N . GLU A 1 65 ? 15.160 3.410 8.654 1.00 11.11 62 GLU A N 1
ATOM 501 C CA . GLU A 1 65 ? 15.166 2.162 7.907 1.00 11.28 62 GLU A CA 1
ATOM 502 C C . GLU A 1 65 ? 13.770 1.582 7.772 1.00 11.84 62 GLU A C 1
ATOM 503 O O . GLU A 1 65 ? 13.472 0.927 6.765 1.00 12.23 62 GLU A O 1
ATOM 509 N N . LYS A 1 66 ? 12.890 1.831 8.739 1.00 11.72 63 LYS A N 1
ATOM 510 C CA . LYS A 1 66 ? 11.516 1.376 8.608 1.00 10.69 63 LYS A CA 1
ATOM 511 C C . LYS A 1 66 ? 10.808 2.083 7.456 1.00 11.95 63 LYS A C 1
ATOM 512 O O . LYS A 1 66 ? 10.065 1.451 6.699 1.00 11.96 63 LYS A O 1
ATOM 518 N N . ILE A 1 67 ? 11.023 3.393 7.304 1.00 11.20 64 ILE A N 1
ATOM 519 C CA . ILE A 1 67 ? 10.488 4.092 6.137 1.00 10.74 64 ILE A CA 1
ATOM 520 C C . ILE A 1 67 ? 11.020 3.462 4.858 1.00 10.35 64 ILE A C 1
ATOM 521 O O . ILE A 1 67 ? 10.264 3.166 3.923 1.00 10.87 64 ILE A O 1
ATOM 526 N N . ARG A 1 68 ? 12.332 3.243 4.809 1.00 10.34 65 ARG A N 1
ATOM 527 C CA . ARG A 1 68 ? 12.952 2.685 3.618 1.00 11.97 65 ARG A CA 1
ATOM 528 C C . ARG A 1 68 ? 12.320 1.346 3.239 1.00 10.84 65 ARG A C 1
ATOM 529 O O . ARG A 1 68 ? 11.975 1.123 2.070 1.00 12.18 65 ARG A O 1
ATOM 537 N N . ARG A 1 69 ? 12.163 0.434 4.207 1.00 11.82 66 ARG A N 1
ATOM 538 C CA . ARG A 1 69 ? 11.605 -0.887 3.918 1.00 11.99 66 ARG A CA 1
ATOM 539 C C . ARG A 1 69 ? 10.134 -0.800 3.537 1.00 12.23 66 ARG A C 1
ATOM 540 O O . ARG A 1 69 ? 9.648 -1.600 2.725 1.00 13.40 66 ARG A O 1
ATOM 548 N N . THR A 1 70 ? 9.409 0.154 4.121 1.00 11.92 67 THR A N 1
ATOM 549 C CA . THR A 1 70 ? 7.995 0.326 3.807 1.00 12.43 67 THR A CA 1
ATOM 550 C C . THR A 1 70 ? 7.811 0.749 2.358 1.00 12.56 67 THR A C 1
ATOM 551 O O . THR A 1 70 ? 6.975 0.193 1.634 1.00 15.33 67 THR A O 1
ATOM 555 N N . ILE A 1 71 ? 8.591 1.737 1.915 1.00 10.99 68 ILE A N 1
ATOM 556 C CA . ILE A 1 71 ? 8.473 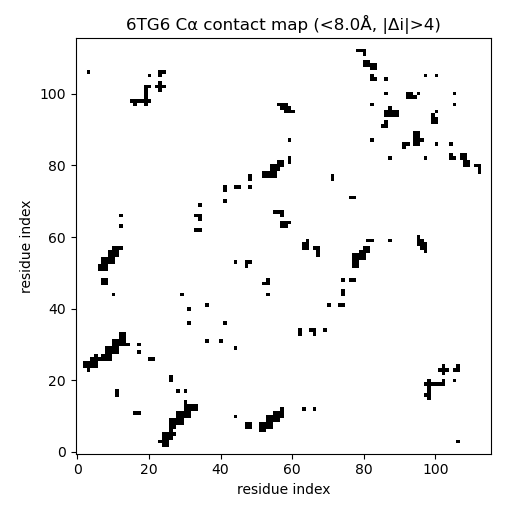2.202 0.535 1.00 13.78 68 ILE A CA 1
ATOM 557 C C . ILE A 1 71 ? 8.950 1.131 -0.435 1.00 13.09 68 ILE A C 1
ATOM 558 O O . ILE A 1 71 ? 8.329 0.906 -1.482 1.00 14.50 68 ILE A O 1
ATOM 563 N N . ALA A 1 72 ? 10.065 0.465 -0.117 1.00 12.20 69 ALA A N 1
ATOM 564 C CA . ALA A 1 72 ? 10.609 -0.541 -1.024 1.00 12.72 69 ALA A CA 1
ATOM 565 C C . ALA A 1 72 ? 9.612 -1.662 -1.274 1.00 13.41 69 ALA A C 1
ATOM 566 O O . ALA A 1 72 ? 9.527 -2.188 -2.393 1.00 15.57 69 ALA A O 1
ATOM 568 N N . GLU A 1 73 ? 8.850 -2.044 -0.245 1.00 12.17 70 GLU A N 1
ATOM 569 C CA . GLU A 1 73 ? 7.867 -3.109 -0.401 1.00 13.76 70 GLU A CA 1
ATOM 570 C C . GLU A 1 73 ? 6.685 -2.652 -1.244 1.00 14.67 70 GLU A C 1
ATOM 571 O O . GLU A 1 73 ? 6.148 -3.426 -2.043 1.00 17.19 70 GLU A O 1
ATOM 577 N N A GLN A 1 74 ? 6.278 -1.396 -1.103 0.59 12.50 71 GLN A N 1
ATOM 578 N N B GLN A 1 74 ? 6.274 -1.393 -1.082 0.41 12.57 71 GLN A N 1
ATOM 579 C CA A GLN A 1 74 ? 5.083 -0.919 -1.780 0.59 15.35 71 GLN A CA 1
ATOM 580 C CA B GLN A 1 74 ? 5.096 -0.880 -1.772 0.41 15.34 71 GLN A CA 1
ATOM 581 C C A GLN A 1 74 ? 5.352 -0.350 -3.165 0.59 14.62 71 GLN A C 1
ATOM 582 C C B GLN A 1 74 ? 5.391 -0.520 -3.220 0.41 14.96 71 GLN A C 1
ATOM 583 O O A GLN A 1 74 ? 4.397 -0.155 -3.926 0.59 15.05 71 GLN A O 1
ATOM 584 O O B GLN A 1 74 ? 4.509 -0.645 -4.079 0.41 14.26 71 GLN A O 1
ATOM 595 N N . VAL A 1 75 ? 6.611 -0.080 -3.509 1.00 13.10 72 VAL A N 1
ATOM 596 C CA . VAL A 1 75 ? 6.972 0.467 -4.816 1.00 13.23 72 VAL A CA 1
ATOM 597 C C . VAL A 1 75 ? 8.203 -0.274 -5.311 1.00 12.35 72 VAL A C 1
ATOM 598 O O . VAL A 1 75 ? 9.338 0.128 -5.021 1.00 13.74 72 VAL A O 1
ATOM 602 N N . PRO A 1 76 ? 8.028 -1.366 -6.043 1.00 13.46 73 PRO A N 1
ATOM 603 C CA . PRO A 1 76 ? 9.188 -2.118 -6.526 1.00 14.58 73 PRO A CA 1
ATOM 604 C C . PRO A 1 76 ? 10.065 -1.287 -7.451 1.00 13.46 73 PRO A C 1
ATO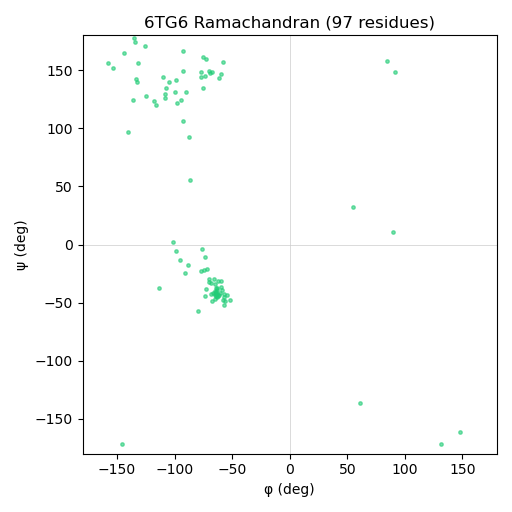M 605 O O . PRO A 1 76 ? 9.581 -0.476 -8.245 1.00 14.87 73 PRO A O 1
ATOM 609 N N . GLY A 1 77 ? 11.363 -1.502 -7.339 1.00 11.79 74 GLY A N 1
ATOM 610 C CA . GLY A 1 77 ? 12.314 -0.911 -8.248 1.00 13.67 74 GLY A CA 1
ATOM 611 C C . GLY A 1 77 ? 12.840 0.442 -7.837 1.00 12.25 74 GLY A C 1
ATOM 612 O O . GLY A 1 77 ? 13.496 1.095 -8.651 1.00 14.45 74 GLY A O 1
ATOM 613 N N . CYS A 1 78 ? 12.575 0.886 -6.612 1.00 11.42 75 CYS A N 1
ATOM 614 C CA . CYS A 1 78 ? 13.198 2.106 -6.129 1.00 11.02 75 CYS A CA 1
ATOM 615 C C . CYS A 1 78 ? 14.676 1.857 -5.895 1.00 11.75 75 CYS A C 1
ATOM 616 O O . CYS A 1 78 ? 15.099 0.740 -5.581 1.00 14.84 75 CYS A O 1
ATOM 619 N N . LYS A 1 79 ? 15.469 2.897 -6.064 1.00 11.60 76 LYS A N 1
ATOM 620 C CA . LYS A 1 79 ? 16.873 2.854 -5.707 1.00 12.03 76 LYS A CA 1
ATOM 621 C C . LYS A 1 79 ? 17.046 3.360 -4.283 1.00 10.61 76 LYS A C 1
ATOM 622 O O . LYS A 1 79 ? 16.137 3.957 -3.699 1.00 11.24 76 LYS A O 1
ATOM 628 N N . HIS A 1 80 ? 18.231 3.125 -3.727 1.00 10.00 77 HIS A N 1
ATOM 629 C CA . HIS A 1 80 ? 18.489 3.385 -2.315 1.00 9.55 77 HIS A CA 1
ATOM 630 C C . HIS A 1 80 ? 19.834 4.064 -2.165 1.00 10.28 77 HIS A C 1
ATOM 631 O O . HIS A 1 80 ? 20.851 3.514 -2.602 1.00 12.81 77 HIS A O 1
ATOM 638 N N . ALA A 1 81 ? 19.842 5.230 -1.527 1.00 9.34 78 ALA A N 1
ATOM 639 C CA . ALA A 1 81 ? 21.067 5.956 -1.226 1.00 9.42 78 ALA A CA 1
ATOM 640 C C . ALA A 1 81 ? 21.318 5.914 0.266 1.00 9.80 78 ALA A C 1
ATOM 641 O O . ALA A 1 81 ? 20.375 5.988 1.059 1.00 10.31 78 ALA A O 1
ATOM 643 N N . PHE A 1 82 ? 22.595 5.826 0.628 1.00 10.27 79 PHE A N 1
ATOM 644 C CA . PHE A 1 82 ? 23.043 5.754 2.009 1.00 10.82 79 PHE A CA 1
ATOM 645 C C . PHE A 1 82 ? 24.194 6.727 2.222 1.00 11.12 79 PHE A C 1
ATOM 646 O O . PHE A 1 82 ? 25.052 6.886 1.349 1.00 12.27 79 PHE A O 1
ATOM 654 N N . LEU A 1 83 ? 24.226 7.361 3.388 1.00 14.07 80 LEU A N 1
ATOM 655 C CA . LEU A 1 83 ? 25.385 8.172 3.720 1.00 13.43 80 LEU A CA 1
ATOM 656 C C . LEU A 1 83 ? 26.649 7.306 3.737 1.00 14.49 80 LEU A C 1
ATOM 657 O O . LEU A 1 83 ? 26.602 6.122 4.102 1.00 15.61 80 LEU A O 1
ATOM 662 N N . PRO A 1 84 ? 27.795 7.865 3.345 1.00 16.25 81 PRO A N 1
ATOM 663 C CA . PRO A 1 84 ? 29.060 7.142 3.519 1.00 17.60 81 PRO A CA 1
ATOM 664 C C . PRO A 1 84 ? 29.280 6.793 4.984 1.00 19.33 81 PRO A C 1
ATOM 665 O O . PRO A 1 84 ? 28.745 7.439 5.889 1.00 20.25 81 PRO A O 1
ATOM 669 N N . ARG A 1 85 ? 30.100 5.756 5.200 1.00 19.18 82 ARG A N 1
ATOM 670 C CA . ARG A 1 85 ? 30.293 5.195 6.539 1.00 21.19 82 ARG A CA 1
ATOM 671 C C . ARG A 1 85 ? 30.651 6.262 7.566 1.00 27.57 82 ARG A C 1
ATOM 672 O O . ARG A 1 85 ? 30.077 6.304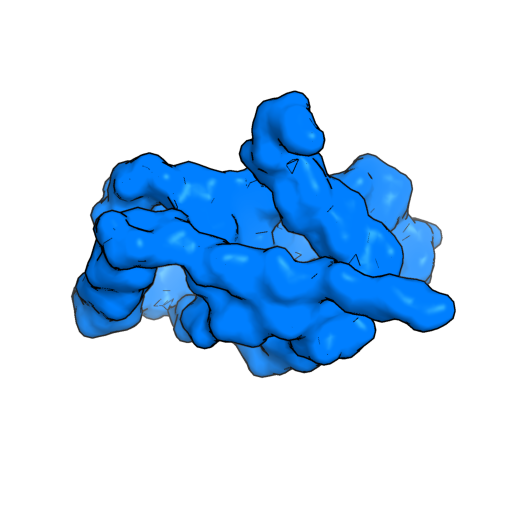 8.660 1.00 26.33 82 ARG A O 1
ATOM 680 N N . GLU A 1 86 ? 31.615 7.127 7.242 1.00 20.06 83 GLU A N 1
ATOM 681 C CA . GLU A 1 86 ? 32.048 8.108 8.231 1.00 25.23 83 GLU A CA 1
ATOM 682 C C . GLU A 1 86 ? 30.931 9.085 8.569 1.00 26.05 83 GLU A C 1
ATOM 683 O O . GLU A 1 86 ? 30.701 9.388 9.746 1.00 26.86 83 GLU A O 1
ATOM 689 N N . ALA A 1 87 ? 30.206 9.565 7.554 1.00 21.98 84 ALA A N 1
ATOM 690 C CA . ALA A 1 87 ? 29.135 10.526 7.797 1.00 18.21 84 ALA A CA 1
ATOM 691 C C . ALA A 1 87 ? 27.986 9.917 8.594 1.00 22.22 84 ALA A C 1
ATOM 692 O O . ALA A 1 87 ? 27.308 10.629 9.342 1.00 23.36 84 ALA A O 1
ATOM 694 N N . ALA A 1 88 ? 27.758 8.612 8.457 1.00 20.44 85 ALA A N 1
ATOM 695 C CA . ALA A 1 88 ? 26.665 7.934 9.144 1.00 21.26 85 ALA A CA 1
ATOM 696 C C . ALA A 1 88 ? 26.917 7.738 10.633 1.00 21.86 85 ALA A C 1
ATOM 697 O O . ALA A 1 88 ? 25.989 7.356 11.354 1.00 26.49 85 ALA A O 1
ATOM 699 N N . LYS A 1 89 ? 28.134 7.980 11.112 1.00 21.82 86 LYS A N 1
ATOM 700 C CA . LYS A 1 89 ? 28.436 7.749 12.518 1.00 22.77 86 LYS A CA 1
ATOM 701 C C . LYS A 1 89 ? 27.794 8.819 13.391 1.00 21.66 86 LYS A C 1
ATOM 702 O O . LYS A 1 89 ? 27.685 9.989 13.010 1.00 23.01 86 LYS A O 1
ATOM 708 N N . ALA A 1 90 ? 27.361 8.402 14.581 1.00 22.60 87 ALA A N 1
ATOM 709 C CA . ALA A 1 90 ? 26.747 9.335 15.512 1.00 20.40 87 ALA A CA 1
ATOM 710 C C . ALA A 1 90 ? 27.757 10.295 16.122 1.00 33.38 87 ALA A C 1
ATOM 711 O O . ALA A 1 90 ? 27.363 11.361 16.604 1.00 41.24 87 ALA A O 1
ATOM 713 N N . ARG A 1 91 ? 29.042 9.950 16.110 1.00 26.54 88 ARG A N 1
ATOM 714 C CA . ARG A 1 91 ? 30.066 10.792 16.710 1.00 33.41 88 ARG A CA 1
ATOM 715 C C . ARG A 1 91 ? 30.841 11.615 15.691 1.00 34.47 88 ARG A C 1
ATOM 716 O O . ARG A 1 91 ? 31.760 12.345 16.075 1.00 35.98 88 ARG A O 1
ATOM 724 N N . SER A 1 92 ? 30.490 11.530 14.410 1.00 31.34 89 SER A N 1
ATOM 725 C CA . SER A 1 92 ? 31.090 12.363 13.377 1.00 31.78 89 SER A CA 1
ATOM 726 C C . SER A 1 92 ? 30.104 13.450 12.976 1.00 33.44 89 SER A C 1
ATOM 727 O O . SER A 1 92 ? 28.897 13.202 12.870 1.00 26.28 89 SER A O 1
ATOM 730 N N . GLY A 1 93 ? 30.625 14.655 12.769 1.00 30.95 90 GLY A N 1
ATOM 731 C CA . GLY A 1 93 ? 29.772 15.769 12.395 1.00 34.08 90 GLY A CA 1
ATOM 732 C C . GLY A 1 93 ? 28.746 16.058 13.471 1.00 34.08 90 GLY A C 1
ATOM 733 O O . GLY A 1 93 ? 29.050 16.072 14.668 1.00 29.70 90 GLY A O 1
ATOM 734 N N . LYS A 1 94 ? 27.505 16.288 13.043 1.00 29.10 91 LYS A N 1
ATOM 735 C CA . LYS A 1 94 ? 26.408 16.611 13.946 1.00 32.81 91 LYS A CA 1
ATOM 736 C C . LYS A 1 94 ? 25.539 15.403 14.279 1.00 35.24 91 LYS A C 1
ATOM 737 O O . LYS A 1 94 ? 24.640 15.514 15.120 1.00 37.56 91 LYS A O 1
ATOM 743 N N . GLY A 1 95 ? 25.787 14.265 13.661 1.00 31.24 92 GLY A N 1
ATOM 744 C CA . GLY A 1 95 ? 25.040 13.073 13.971 1.00 31.74 92 GLY A CA 1
ATOM 745 C C . GLY A 1 95 ? 24.897 12.200 12.750 1.00 23.54 92 GLY A C 1
ATOM 746 O O . GLY A 1 95 ? 25.639 12.337 11.779 1.00 23.91 92 GLY A O 1
ATOM 747 N N . ILE A 1 96 ? 23.916 11.298 12.816 1.00 21.91 93 ILE A N 1
ATOM 748 C CA . ILE A 1 96 ? 23.701 10.332 11.749 1.00 22.36 93 ILE A CA 1
ATOM 749 C C . ILE A 1 96 ? 22.774 10.828 10.644 1.00 19.13 93 ILE A C 1
ATOM 750 O O . ILE A 1 96 ? 22.773 10.248 9.552 1.00 20.19 93 ILE A O 1
ATOM 755 N N . GLY A 1 97 ? 21.988 11.876 10.889 1.00 19.59 94 GLY A N 1
ATOM 756 C CA . GLY A 1 97 ? 20.844 12.151 10.040 1.00 20.61 94 GLY A CA 1
ATOM 757 C C . GLY A 1 97 ? 21.190 12.786 8.704 1.00 17.56 94 GLY A C 1
ATOM 758 O O . GLY A 1 97 ? 22.134 13.563 8.570 1.00 16.98 94 GLY A O 1
ATOM 759 N N . VAL A 1 98 ? 20.367 12.458 7.703 1.00 15.11 95 VAL A N 1
ATOM 760 C CA . VAL A 1 98 ? 20.409 13.141 6.410 1.00 16.55 95 VAL A CA 1
ATOM 761 C C . VAL A 1 98 ? 20.303 14.651 6.591 1.00 16.32 95 VAL A C 1
ATOM 762 O O . VAL A 1 98 ? 20.998 15.429 5.916 1.00 14.69 95 VAL A O 1
ATOM 766 N N A GLU A 1 99 ? 19.427 15.090 7.502 0.54 13.77 96 GLU A N 1
ATOM 767 N N B GLU A 1 99 ? 19.434 15.093 7.506 0.46 13.80 96 GLU A N 1
ATOM 768 C CA A GLU A 1 99 ? 19.202 16.519 7.693 0.54 15.05 96 GLU A CA 1
ATOM 769 C CA B GLU A 1 99 ? 19.197 16.521 7.684 0.46 15.05 96 GLU A CA 1
ATOM 770 C C A GLU A 1 99 ? 20.473 17.251 8.101 0.54 14.65 96 GLU A C 1
ATOM 771 C C B GLU A 1 99 ? 20.421 17.262 8.205 0.46 14.64 96 GLU A C 1
ATOM 772 O O A GLU A 1 99 ? 20.604 18.455 7.844 0.54 15.27 96 GLU A O 1
ATOM 773 O O B GLU A 1 99 ? 20.454 18.497 8.142 0.46 16.38 96 GLU A O 1
ATOM 784 N N . HIS A 1 100 ? 21.425 16.547 8.711 1.00 15.86 97 HIS A N 1
ATOM 785 C CA . HIS A 1 100 ? 22.661 17.158 9.178 1.00 15.27 97 HIS A CA 1
ATOM 786 C C . HIS A 1 100 ? 23.849 16.911 8.259 1.00 17.64 97 HIS A C 1
ATOM 787 O O . HIS A 1 100 ? 24.961 17.341 8.578 1.00 17.42 97 HIS A O 1
ATOM 794 N N . ALA A 1 101 ? 23.649 16.241 7.131 1.00 13.55 98 ALA A N 1
ATOM 795 C CA . ALA A 1 101 ? 24.761 15.866 6.269 1.00 13.25 98 ALA A CA 1
ATOM 796 C C . ALA A 1 101 ? 25.270 17.049 5.442 1.00 12.39 98 ALA A C 1
ATOM 797 O O . ALA A 1 101 ? 24.498 17.905 5.005 1.00 14.60 98 ALA A O 1
ATOM 799 N N . SER A 1 102 ? 26.579 17.077 5.231 1.00 14.04 99 SER A N 1
ATOM 800 C CA . SER A 1 102 ? 27.201 18.114 4.424 1.00 13.12 99 SER A CA 1
ATOM 801 C C . SER A 1 102 ? 26.874 17.901 2.943 1.00 13.51 99 SER A C 1
ATOM 802 O O . SER A 1 102 ? 26.514 16.789 2.527 1.00 12.63 99 SER A O 1
ATOM 805 N N . PRO A 1 103 ? 27.006 18.948 2.120 1.00 11.87 100 PRO A N 1
ATOM 806 C CA . PRO A 1 103 ? 26.644 18.798 0.698 1.00 12.89 100 PRO A CA 1
ATOM 807 C C . PRO A 1 103 ? 27.425 17.719 -0.015 1.00 12.38 100 PRO A C 1
ATOM 808 O O . PRO A 1 103 ? 26.858 16.982 -0.839 1.00 13.06 100 PRO A O 1
ATOM 812 N N . ASP A 1 104 ? 28.718 17.597 0.275 1.00 12.96 101 ASP A N 1
ATOM 813 C CA . ASP A 1 104 ? 29.496 16.565 -0.397 1.00 13.72 101 ASP A CA 1
ATOM 814 C C . ASP A 1 104 ? 29.120 15.163 0.075 1.00 13.13 101 ASP A C 1
ATOM 815 O O . ASP A 1 104 ? 29.152 14.222 -0.721 1.00 13.84 101 ASP A O 1
ATOM 820 N N . ASP A 1 105 ? 28.733 14.995 1.342 1.00 13.26 102 ASP A N 1
ATOM 821 C CA . ASP A 1 105 ? 28.299 13.674 1.797 1.00 12.88 102 ASP A CA 1
ATOM 822 C C . ASP A 1 105 ? 26.968 13.278 1.174 1.00 11.75 102 ASP A C 1
ATOM 823 O O . ASP A 1 105 ? 26.764 12.104 0.833 1.00 12.10 102 ASP A O 1
ATOM 828 N N A ILE A 1 106 ? 26.061 14.234 0.986 0.57 12.09 103 ILE A N 1
ATOM 829 N N B ILE A 1 106 ? 26.052 14.237 1.021 0.43 12.08 103 ILE A N 1
ATOM 830 C CA A ILE A 1 106 ? 24.820 13.924 0.286 0.57 11.94 103 ILE A CA 1
ATOM 831 C CA B ILE A 1 106 ? 24.816 13.987 0.283 0.43 11.93 103 ILE A CA 1
ATOM 832 C C A ILE A 1 106 ? 25.098 13.581 -1.173 0.57 10.81 103 ILE A C 1
ATOM 833 C C B ILE A 1 106 ? 25.133 13.565 -1.145 0.43 10.83 103 ILE A C 1
ATOM 834 O O A ILE A 1 106 ? 24.514 12.640 -1.727 0.57 11.39 103 ILE A O 1
ATOM 835 O O B ILE A 1 106 ? 24.606 12.567 -1.652 0.43 11.39 103 ILE A O 1
ATOM 844 N N . ARG A 1 107 ? 25.998 14.328 -1.819 1.00 10.67 104 ARG A N 1
ATOM 845 C CA . ARG A 1 107 ? 26.329 14.021 -3.206 1.00 10.87 104 ARG A CA 1
ATOM 846 C C . ARG A 1 107 ? 26.985 12.649 -3.346 1.00 12.10 104 ARG A C 1
ATOM 847 O O . ARG A 1 107 ? 26.738 11.935 -4.330 1.00 10.96 104 ARG A O 1
ATOM 855 N N A GLN A 1 108 ? 27.835 12.268 -2.387 0.56 11.09 105 GLN A N 1
ATOM 856 N N B GLN A 1 108 ? 27.829 12.261 -2.386 0.44 11.11 105 GLN A N 1
ATOM 857 C CA A GLN A 1 108 ? 28.452 10.945 -2.446 0.56 11.20 105 GLN A CA 1
ATOM 858 C CA B GLN A 1 108 ? 28.446 10.940 -2.464 0.44 11.21 105 GLN A CA 1
ATOM 859 C C A GLN A 1 108 ? 27.403 9.850 -2.307 0.56 11.06 105 GLN A C 1
ATOM 860 C C B GLN A 1 108 ? 27.406 9.840 -2.301 0.44 11.09 105 GLN A C 1
ATOM 861 O O A GLN A 1 108 ? 27.438 8.847 -3.033 0.56 12.15 105 GLN A O 1
ATOM 862 O O B GLN A 1 108 ? 27.451 8.824 -3.009 0.44 12.15 105 GLN A O 1
ATOM 873 N N . ALA A 1 109 ? 26.468 10.022 -1.366 1.00 10.35 106 ALA A N 1
ATOM 874 C CA . ALA A 1 109 ? 25.384 9.061 -1.186 1.00 10.97 106 ALA A CA 1
ATOM 875 C C . ALA A 1 109 ? 24.610 8.871 -2.482 1.00 10.14 106 ALA A C 1
ATOM 876 O O . ALA A 1 109 ? 24.345 7.744 -2.907 1.00 10.62 106 ALA A O 1
ATOM 878 N N . LEU A 1 110 ? 24.280 9.966 -3.158 1.00 9.87 107 LEU A N 1
ATOM 879 C CA . LEU A 1 110 ? 23.507 9.873 -4.387 1.00 10.99 107 LEU A CA 1
ATOM 880 C C . LEU A 1 110 ? 24.352 9.330 -5.533 1.00 11.99 107 LEU A C 1
ATOM 881 O O . LEU A 1 110 ? 23.866 8.528 -6.343 1.00 12.10 107 LEU A O 1
ATOM 886 N N . ALA A 1 111 ? 25.625 9.729 -5.612 1.00 11.04 108 ALA A N 1
ATOM 887 C CA . ALA A 1 111 ? 26.480 9.230 -6.686 1.00 11.72 108 ALA A CA 1
ATOM 888 C C . ALA A 1 111 ? 26.641 7.722 -6.601 1.00 10.78 108 ALA A C 1
ATOM 889 O O . ALA A 1 111 ? 26.785 7.046 -7.631 1.00 12.33 108 ALA A O 1
ATOM 891 N N . ASN A 1 112 ? 26.608 7.170 -5.389 1.00 10.73 109 ASN A N 1
ATOM 892 C CA . ASN A 1 112 ? 26.846 5.746 -5.217 1.00 11.99 109 ASN A CA 1
ATOM 893 C C . ASN A 1 112 ? 25.656 4.883 -5.621 1.00 9.81 109 ASN A C 1
ATOM 894 O O . ASN A 1 112 ? 25.770 3.649 -5.599 1.00 12.47 109 ASN A O 1
ATOM 899 N N . VAL A 1 113 ? 24.525 5.477 -5.998 1.00 10.92 110 VAL A N 1
ATOM 900 C CA . VAL A 1 113 ? 23.416 4.708 -6.543 1.00 11.87 110 VAL A CA 1
ATOM 901 C C . VAL A 1 113 ? 23.691 4.265 -7.973 1.00 14.36 110 VAL A C 1
ATOM 902 O O . VAL A 1 113 ? 23.109 3.275 -8.441 1.00 15.95 110 VAL A O 1
ATOM 906 N N . TYR A 1 114 ? 24.589 4.947 -8.673 1.00 12.58 111 TYR A N 1
ATOM 907 C CA . TYR A 1 114 ? 24.813 4.730 -10.096 1.00 15.76 111 TYR A CA 1
ATOM 908 C C . TYR A 1 114 ? 26.025 3.837 -10.315 1.00 13.18 111 TYR A C 1
ATOM 909 O O . TYR A 1 114 ? 27.039 3.956 -9.626 1.00 16.03 111 TYR A O 1
ATOM 918 N N . GLU A 1 115 ? 25.916 2.951 -11.307 1.00 18.35 112 GLU A N 1
ATOM 919 C CA . GLU A 1 115 ? 27.002 2.018 -11.586 1.00 17.92 112 GLU A CA 1
ATOM 920 C C . GLU A 1 115 ? 28.262 2.745 -12.040 1.00 23.10 112 GLU A C 1
ATOM 921 O O . GLU A 1 115 ? 29.379 2.342 -11.692 1.00 23.19 112 GLU A O 1
ATOM 927 N N . GLU A 1 116 ? 28.104 3.808 -12.824 1.00 21.35 113 GLU A N 1
ATOM 928 C CA . GLU A 1 116 ? 29.238 4.536 -13.383 1.00 24.66 113 GLU A CA 1
ATOM 929 C C . GLU A 1 116 ? 28.846 5.985 -13.648 1.00 25.00 113 GLU A C 1
ATOM 930 O O . GLU A 1 116 ? 29.710 6.856 -13.769 1.00 22.71 113 GLU A O 1
#